Protein AF-A0A1F9I1V0-F1 (afdb_monomer)

Mean predicted aligned error: 2.14 Å

Secondary structure (DSSP, 8-state):
-HHHHHHHHHHHHHHHHHTT--GGGEEEEEEEES-TTHHHHHHHHHHHH-SSSPPEEEEEE-S--SSTT--EEEEEEE--

Foldseek 3Di:
DLVLLVVQQVVVQVVQVVVVHGQVQWQEKEKEFQDPVCPVSNVVNVCVRDPPDHHHYHYDHDNDDPDNPDGMDMDTDGDD

Sequence (80 aa):
MEAQTHQVFKNLSAVLKEAGGSLENLVTTTTYITDREYREGYNRVRMQYYKTNPPTSTLVIVKGLAHPDYLIEINGVAVL

Radius of gyration: 12.28 Å; Cα contacts (8 Å, |Δi|>4): 113; chains: 1; bounding box: 28×24×30 Å

Solvent-accessible surface area (backbone atoms only — not comparable to full-atom values): 4728 Å² total; per-residue (Å²): 95,46,70,60,48,54,49,52,54,51,52,53,36,52,57,30,44,76,75,74,44,44,73,84,30,37,57,36,36,45,36,41,28,47,52,77,83,43,52,61,43,39,50,62,52,51,57,74,76,43,88,73,84,66,46,51,75,49,79,48,76,38,96,65,57,101,44,91,89,49,56,70,50,74,49,75,46,69,64,128

pLDDT: mean 96.78, std 4.07, range [73.94, 98.81]

Structure (mmCIF, N/CA/C/O backbone):
data_AF-A0A1F9I1V0-F1
#
_entry.id   AF-A0A1F9I1V0-F1
#
loop_
_atom_site.group_PDB
_atom_site.id
_atom_site.type_symbol
_atom_site.label_atom_id
_atom_site.label_alt_id
_atom_site.label_comp_id
_atom_site.label_asym_id
_atom_site.label_entity_id
_atom_site.label_seq_id
_atom_site.pdbx_PDB_ins_code
_atom_site.Cartn_x
_atom_site.Cartn_y
_atom_site.Cartn_z
_atom_site.occupancy
_atom_site.B_iso_or_equiv
_atom_site.auth_seq_id
_atom_site.auth_comp_id
_atom_site.auth_asym_id
_atom_site.auth_atom_id
_atom_site.pdbx_PDB_model_num
ATOM 1 N N . MET A 1 1 ? -1.148 3.934 11.217 1.00 96.44 1 MET A N 1
ATOM 2 C CA . MET A 1 1 ? -1.297 3.988 9.744 1.00 96.44 1 MET A CA 1
ATOM 3 C C . MET A 1 1 ? 0.048 3.852 9.020 1.00 96.44 1 MET A C 1
ATOM 5 O O . MET A 1 1 ? 0.207 2.967 8.186 1.00 96.44 1 MET A O 1
ATOM 9 N N . GLU A 1 2 ? 1.043 4.672 9.351 1.00 98.38 2 GLU A N 1
ATOM 10 C CA . GLU A 1 2 ? 2.334 4.778 8.657 1.00 98.38 2 GLU A CA 1
ATOM 11 C C . GLU A 1 2 ? 3.106 3.455 8.630 1.00 98.38 2 GLU A C 1
ATOM 13 O O . GLU A 1 2 ? 3.574 3.035 7.575 1.00 98.38 2 GLU A O 1
ATOM 18 N N . ALA A 1 3 ? 3.178 2.757 9.769 1.00 98.62 3 ALA A N 1
ATOM 19 C CA . ALA A 1 3 ? 3.851 1.463 9.869 1.00 98.62 3 ALA A CA 1
ATOM 20 C C . ALA A 1 3 ? 3.240 0.408 8.928 1.00 98.62 3 ALA A C 1
ATOM 22 O O . ALA A 1 3 ? 3.971 -0.267 8.205 1.00 98.62 3 ALA A O 1
ATOM 23 N N . GLN A 1 4 ? 1.905 0.312 8.876 1.00 98.75 4 GLN A N 1
ATOM 24 C CA . GLN A 1 4 ? 1.221 -0.597 7.951 1.00 98.75 4 GLN A CA 1
ATOM 25 C C . GLN A 1 4 ? 1.402 -0.154 6.493 1.00 98.75 4 GLN A C 1
ATOM 27 O O . GLN A 1 4 ? 1.656 -0.995 5.639 1.00 98.75 4 GLN A O 1
ATOM 32 N N . THR A 1 5 ? 1.381 1.153 6.202 1.00 98.69 5 THR A N 1
ATOM 33 C CA . THR A 1 5 ? 1.641 1.658 4.840 1.00 98.69 5 THR A CA 1
ATOM 34 C C . THR A 1 5 ? 3.043 1.273 4.364 1.00 98.69 5 THR A C 1
ATOM 36 O O .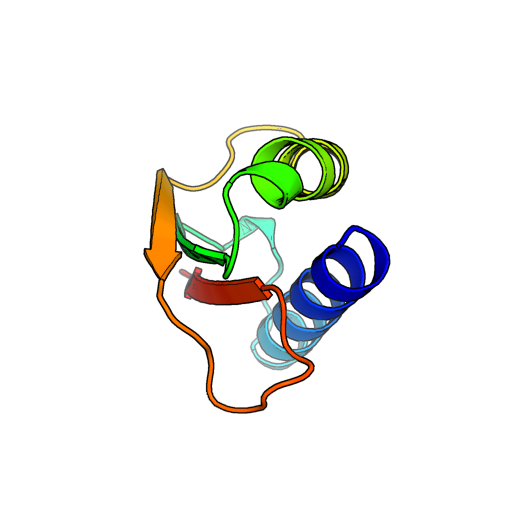 THR A 1 5 ? 3.201 0.751 3.262 1.00 98.69 5 THR A O 1
ATOM 39 N N . HIS A 1 6 ? 4.066 1.455 5.206 1.00 98.62 6 HIS A N 1
ATOM 40 C CA . HIS A 1 6 ? 5.425 0.997 4.907 1.00 98.62 6 HIS A CA 1
ATOM 41 C C . HIS A 1 6 ? 5.480 -0.512 4.674 1.00 98.62 6 HIS A C 1
ATOM 43 O O . HIS A 1 6 ? 6.182 -0.967 3.771 1.00 98.62 6 HIS A O 1
ATOM 49 N N . GLN A 1 7 ? 4.751 -1.292 5.475 1.00 98.81 7 GLN A N 1
ATOM 50 C CA . GLN A 1 7 ? 4.710 -2.740 5.317 1.00 98.81 7 GLN A CA 1
ATOM 51 C C . GLN A 1 7 ? 4.080 -3.151 3.980 1.00 98.81 7 GLN A C 1
ATOM 53 O O . GLN A 1 7 ? 4.638 -4.004 3.294 1.00 98.81 7 GLN A O 1
ATOM 58 N N . VAL A 1 8 ? 2.988 -2.505 3.560 1.00 98.56 8 VAL A N 1
ATOM 59 C CA . VAL A 1 8 ? 2.360 -2.762 2.256 1.00 98.56 8 VAL A CA 1
ATOM 60 C C . VAL A 1 8 ? 3.338 -2.489 1.108 1.00 98.56 8 VAL A C 1
ATOM 62 O O . VAL A 1 8 ? 3.511 -3.341 0.240 1.00 98.56 8 VAL A O 1
ATOM 65 N N . PHE A 1 9 ? 4.055 -1.359 1.121 1.00 98.31 9 PHE A N 1
ATOM 66 C CA . PHE A 1 9 ? 5.053 -1.063 0.083 1.00 98.31 9 PHE A CA 1
ATOM 67 C C . PHE A 1 9 ? 6.252 -2.021 0.092 1.00 98.31 9 PHE A C 1
ATOM 69 O O . PHE A 1 9 ? 6.768 -2.358 -0.974 1.00 98.31 9 PHE A O 1
ATOM 76 N N . LYS A 1 10 ? 6.693 -2.492 1.268 1.00 98.62 10 LYS A N 1
ATOM 77 C CA . LYS A 1 10 ? 7.722 -3.542 1.365 1.00 98.62 10 LYS A CA 1
ATOM 78 C C . LYS A 1 10 ? 7.245 -4.845 0.721 1.00 98.62 10 LYS A C 1
ATOM 80 O O . LYS A 1 10 ? 8.009 -5.448 -0.025 1.00 98.62 10 LYS A O 1
ATOM 85 N N . ASN A 1 11 ? 5.993 -5.235 0.962 1.00 98.69 11 ASN A N 1
ATOM 86 C CA . ASN A 1 11 ? 5.405 -6.440 0.377 1.00 98.69 11 ASN A CA 1
ATOM 87 C C . ASN A 1 11 ? 5.291 -6.323 -1.151 1.00 98.69 11 ASN A C 1
ATOM 89 O O . ASN A 1 11 ? 5.745 -7.217 -1.860 1.00 98.69 11 ASN A O 1
ATOM 93 N N . LEU A 1 12 ? 4.768 -5.199 -1.662 1.00 98.12 12 LEU A N 1
ATOM 94 C CA . LEU A 1 12 ? 4.700 -4.933 -3.106 1.00 98.12 12 LEU A CA 1
ATOM 95 C C . LEU A 1 12 ? 6.090 -4.997 -3.753 1.00 98.12 12 LEU A C 1
ATOM 97 O O . LEU A 1 12 ? 6.270 -5.658 -4.769 1.00 98.12 12 LEU A O 1
ATOM 101 N N . SER A 1 13 ? 7.083 -4.351 -3.136 1.00 97.88 13 SER A N 1
ATOM 102 C CA . SER A 1 13 ? 8.467 -4.362 -3.617 1.00 97.88 13 SER A CA 1
ATOM 103 C C . SER A 1 13 ? 9.060 -5.775 -3.650 1.00 97.88 13 SER A C 1
ATOM 105 O O . SER A 1 13 ? 9.705 -6.139 -4.629 1.00 97.88 13 SER A O 1
ATOM 107 N N . ALA A 1 14 ? 8.811 -6.592 -2.621 1.00 98.56 14 ALA A N 1
ATOM 108 C CA . ALA A 1 14 ? 9.297 -7.968 -2.560 1.00 98.56 14 ALA A CA 1
ATOM 109 C C . ALA A 1 14 ? 8.727 -8.836 -3.695 1.00 98.56 14 ALA A C 1
ATOM 111 O O . ALA A 1 14 ? 9.498 -9.488 -4.396 1.00 98.56 14 ALA A O 1
ATOM 112 N N . VAL A 1 15 ? 7.409 -8.784 -3.918 1.00 98.06 15 VAL A N 1
ATOM 113 C CA . VAL A 1 15 ? 6.736 -9.564 -4.972 1.00 98.06 15 VAL A CA 1
ATOM 114 C C . VAL A 1 15 ? 7.167 -9.107 -6.366 1.00 98.06 15 VAL A C 1
ATOM 116 O O . VAL A 1 15 ? 7.471 -9.930 -7.225 1.00 98.06 15 VAL A O 1
ATOM 119 N N . LEU A 1 16 ? 7.253 -7.794 -6.597 1.00 97.88 16 LEU A N 1
ATOM 120 C CA . LEU A 1 16 ? 7.723 -7.265 -7.880 1.00 97.88 16 LEU A CA 1
ATOM 121 C C . LEU A 1 16 ? 9.172 -7.669 -8.148 1.00 97.88 16 LEU A C 1
ATOM 123 O O . LEU A 1 16 ? 9.488 -8.071 -9.263 1.00 97.88 16 LEU A O 1
ATOM 127 N N . LYS A 1 17 ? 10.035 -7.622 -7.128 1.00 98.25 17 LYS A N 1
ATOM 128 C CA . LYS A 1 17 ? 11.433 -8.041 -7.249 1.00 98.25 17 LYS A CA 1
ATOM 129 C C . LYS A 1 17 ? 11.559 -9.519 -7.614 1.00 98.25 17 LYS A C 1
ATOM 131 O O . LYS A 1 17 ? 12.406 -9.857 -8.435 1.00 98.25 17 LYS A O 1
ATOM 136 N N . GLU A 1 18 ? 10.733 -10.386 -7.034 1.00 98.31 18 GLU A N 1
ATOM 137 C CA . GLU A 1 18 ? 10.688 -11.812 -7.387 1.00 98.31 18 GLU A CA 1
ATOM 138 C C . GLU A 1 18 ? 10.305 -12.027 -8.861 1.00 98.31 18 GLU A C 1
ATOM 140 O O . GLU A 1 18 ? 10.865 -12.897 -9.521 1.00 98.31 18 GLU A O 1
ATOM 145 N N . ALA A 1 19 ? 9.437 -11.171 -9.406 1.00 97.69 19 ALA A N 1
ATOM 146 C CA 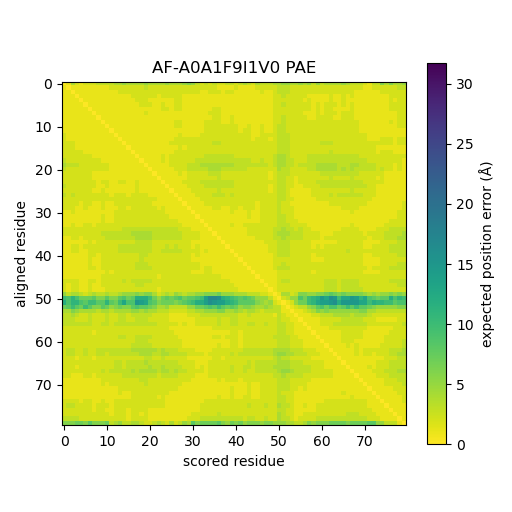. ALA A 1 19 ? 9.058 -11.173 -10.818 1.00 97.69 19 ALA A CA 1
ATOM 147 C C . ALA A 1 19 ? 10.060 -10.454 -11.754 1.00 97.69 19 ALA A C 1
ATOM 149 O O . ALA A 1 19 ? 9.817 -10.382 -12.955 1.00 97.69 19 ALA A O 1
ATOM 150 N N . GLY A 1 20 ? 11.177 -9.920 -11.242 1.00 97.94 20 GLY A N 1
ATOM 151 C CA . GLY A 1 20 ? 12.175 -9.179 -12.031 1.00 97.94 20 GLY A CA 1
ATOM 152 C C . GLY A 1 20 ? 11.887 -7.681 -12.210 1.00 97.94 20 GLY A C 1
ATOM 153 O O . GLY A 1 20 ? 12.552 -7.022 -13.005 1.00 97.94 20 GLY A O 1
ATOM 154 N N . GLY A 1 21 ? 10.921 -7.135 -11.471 1.00 96.94 21 GLY A N 1
ATOM 155 C CA . GLY A 1 21 ? 10.517 -5.730 -11.503 1.00 96.94 21 GLY A CA 1
ATOM 156 C C . GLY A 1 21 ? 10.840 -4.932 -10.241 1.00 96.94 21 GLY A C 1
ATOM 157 O O . GLY A 1 21 ? 11.558 -5.358 -9.336 1.00 96.94 21 GLY A O 1
ATOM 158 N N . SER A 1 22 ? 10.263 -3.736 -10.174 1.00 96.56 22 SER A N 1
ATOM 159 C CA . SER A 1 22 ? 10.376 -2.790 -9.065 1.00 96.56 22 SER A CA 1
ATOM 160 C C . SER A 1 22 ? 9.086 -1.980 -8.897 1.00 96.56 22 SER A C 1
ATOM 162 O O . SER A 1 22 ? 8.176 -2.058 -9.719 1.00 96.56 22 SER A O 1
ATOM 164 N N . LEU A 1 23 ? 9.006 -1.146 -7.855 1.00 95.94 23 LEU A N 1
ATOM 165 C CA . LEU A 1 23 ? 7.870 -0.232 -7.665 1.00 95.94 23 LEU A CA 1
ATOM 166 C C . LEU A 1 23 ? 7.695 0.773 -8.821 1.00 95.94 23 LEU A C 1
ATOM 168 O O . LEU A 1 23 ? 6.598 1.301 -8.980 1.00 95.94 23 LEU A O 1
ATOM 172 N N . GLU A 1 24 ? 8.731 1.021 -9.630 1.00 95.38 24 GLU A N 1
ATOM 173 C CA . GLU A 1 24 ? 8.647 1.882 -10.822 1.00 95.38 24 GLU A CA 1
ATOM 174 C C . GLU A 1 24 ? 7.819 1.246 -11.947 1.00 95.38 24 GLU A C 1
ATOM 176 O O . GLU A 1 24 ? 7.305 1.947 -12.812 1.00 95.38 24 GLU A O 1
ATOM 181 N N . ASN A 1 25 ? 7.639 -0.077 -11.910 1.00 96.12 25 ASN A N 1
ATOM 182 C CA . ASN A 1 25 ? 6.819 -0.809 -12.868 1.00 96.12 25 ASN A CA 1
ATOM 183 C C . ASN A 1 25 ? 5.318 -0.732 -12.560 1.00 96.12 25 ASN A C 1
ATOM 185 O O . ASN A 1 25 ? 4.513 -1.170 -13.380 1.00 96.12 25 ASN A O 1
ATOM 189 N N . LEU A 1 26 ? 4.918 -0.214 -11.390 1.00 96.75 26 LEU A N 1
ATOM 190 C CA . LEU A 1 26 ? 3.506 -0.024 -11.060 1.00 96.75 26 LEU A CA 1
ATOM 191 C C . LEU A 1 26 ? 2.896 1.041 -11.976 1.00 96.75 26 LEU A C 1
ATOM 193 O O . LEU A 1 26 ? 3.368 2.173 -12.027 1.00 96.75 26 LEU A O 1
ATOM 197 N N . VAL A 1 27 ? 1.798 0.693 -12.647 1.00 96.94 2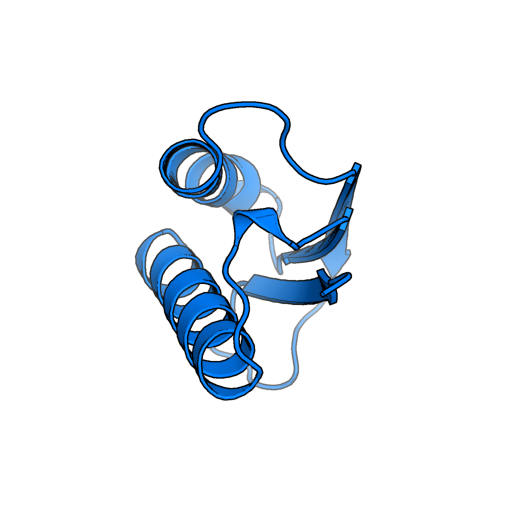7 VAL A N 1
ATOM 198 C CA . VAL A 1 27 ? 1.068 1.598 -13.554 1.00 96.94 27 VAL A CA 1
ATOM 199 C C . VAL A 1 27 ? -0.255 2.084 -12.958 1.00 96.94 27 VAL A C 1
ATOM 201 O O . VAL A 1 27 ? -0.719 3.193 -13.249 1.00 96.94 27 VAL A O 1
ATOM 204 N N . THR A 1 28 ? -0.855 1.295 -12.062 1.00 97.88 28 THR A N 1
ATOM 205 C CA . THR A 1 28 ? -2.030 1.710 -11.294 1.00 97.88 28 THR A CA 1
ATOM 206 C C . THR A 1 28 ? -2.045 1.103 -9.898 1.00 97.88 28 THR A C 1
ATOM 208 O O . THR A 1 28 ? -1.596 -0.026 -9.690 1.00 97.88 28 THR A O 1
ATOM 211 N N . THR A 1 29 ? -2.573 1.863 -8.940 1.00 98.12 29 THR A N 1
ATOM 212 C CA . THR A 1 29 ? -2.823 1.412 -7.570 1.00 98.12 29 THR A CA 1
ATOM 213 C C . THR A 1 29 ? -4.234 1.767 -7.122 1.00 98.12 29 THR A C 1
ATOM 215 O O . THR A 1 29 ? -4.681 2.902 -7.307 1.00 98.12 29 THR A O 1
ATOM 218 N N . THR A 1 30 ? -4.904 0.827 -6.460 1.00 98.75 30 THR A N 1
ATOM 219 C CA . THR A 1 30 ? -6.138 1.081 -5.708 1.00 98.75 30 THR A CA 1
ATOM 220 C C . THR A 1 30 ? -5.862 0.884 -4.227 1.00 98.75 30 THR A C 1
ATOM 222 O O . THR A 1 30 ? -5.482 -0.205 -3.802 1.00 98.75 30 THR A O 1
ATOM 225 N N . THR A 1 31 ? -6.040 1.949 -3.456 1.00 98.62 31 THR A N 1
ATOM 226 C CA . THR A 1 31 ? -5.802 1.985 -2.015 1.00 98.62 31 THR A CA 1
ATOM 227 C C . THR A 1 31 ? -7.129 1.981 -1.270 1.00 98.62 31 THR A C 1
ATOM 229 O O . THR A 1 31 ? -7.999 2.818 -1.526 1.00 98.62 31 THR A O 1
ATOM 232 N N . TYR A 1 32 ? -7.246 1.089 -0.296 1.00 98.81 32 TYR A N 1
ATOM 233 C CA . TYR A 1 32 ? -8.376 0.989 0.617 1.00 98.81 32 TYR A CA 1
ATOM 234 C C . TYR A 1 32 ? -7.900 1.369 2.018 1.00 98.81 32 TYR A C 1
ATOM 236 O O . TYR A 1 32 ? -6.924 0.799 2.505 1.00 98.81 32 TYR A O 1
ATOM 244 N N . ILE A 1 33 ? -8.567 2.325 2.665 1.00 98.81 33 ILE A N 1
ATOM 245 C CA . IL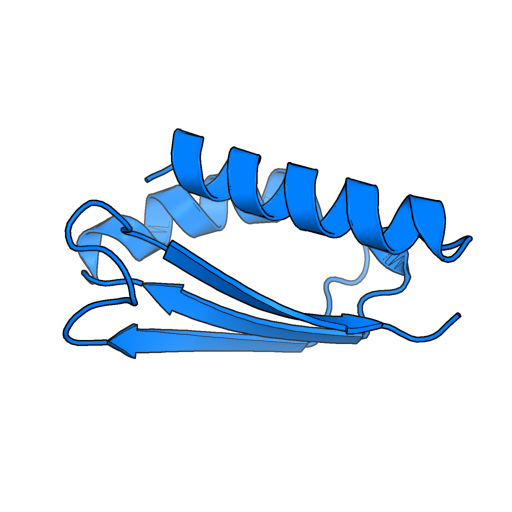E A 1 33 ? -8.333 2.671 4.077 1.00 98.81 33 ILE A CA 1
ATOM 246 C C . ILE A 1 33 ? -9.636 2.564 4.864 1.00 98.81 33 ILE A C 1
ATOM 248 O O . ILE A 1 33 ? -10.714 2.758 4.303 1.00 98.81 33 ILE A O 1
ATOM 252 N N . THR A 1 34 ? -9.549 2.256 6.154 1.00 98.69 34 THR A N 1
ATOM 253 C CA . THR A 1 34 ? -10.741 2.034 6.990 1.00 98.69 34 THR A CA 1
ATOM 254 C C . THR A 1 34 ? -11.323 3.309 7.601 1.00 98.69 34 THR A C 1
ATOM 256 O O . THR A 1 34 ? -12.505 3.342 7.926 1.00 98.69 34 THR A O 1
ATOM 259 N N . ASP A 1 35 ? -10.531 4.382 7.694 1.00 98.38 35 ASP A N 1
ATOM 260 C CA . ASP A 1 35 ? -10.971 5.681 8.209 1.00 98.38 35 ASP A CA 1
ATOM 261 C C . ASP A 1 35 ? -10.342 6.845 7.420 1.00 98.38 35 ASP A C 1
ATOM 263 O O . ASP A 1 35 ? -9.236 6.746 6.878 1.00 98.38 35 ASP A O 1
ATOM 267 N N . ARG A 1 36 ? -11.054 7.975 7.350 1.00 98.12 36 ARG A N 1
ATOM 268 C CA . ARG A 1 36 ? -10.599 9.212 6.706 1.00 98.12 36 ARG A CA 1
ATOM 269 C C . ARG A 1 36 ? -9.375 9.818 7.393 1.00 98.12 36 ARG A C 1
ATOM 271 O O . ARG A 1 36 ? -8.556 10.424 6.697 1.00 98.12 36 ARG A O 1
ATOM 278 N N . GLU A 1 37 ? -9.237 9.655 8.708 1.00 98.19 37 GLU A N 1
ATOM 279 C CA . GLU A 1 37 ? -8.106 10.173 9.491 1.00 98.19 37 GLU A CA 1
ATOM 280 C C . GLU A 1 37 ? -6.756 9.628 8.988 1.00 98.19 37 GLU A C 1
ATOM 282 O O . GLU A 1 37 ? -5.727 10.302 9.037 1.00 98.19 37 GLU A O 1
ATOM 287 N N . TYR A 1 38 ? -6.760 8.432 8.395 1.00 98.44 38 TYR A N 1
ATOM 288 C CA . TYR A 1 38 ? -5.553 7.774 7.910 1.00 98.44 38 TYR A CA 1
ATOM 289 C C . TYR A 1 38 ? -5.015 8.318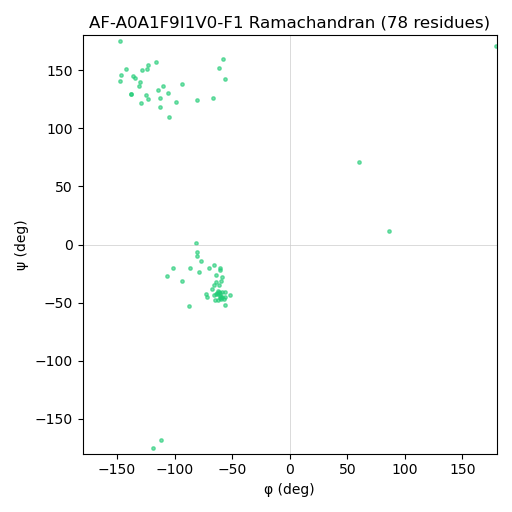 6.588 1.00 98.44 38 TYR A C 1
ATOM 291 O O . TYR A 1 38 ? -3.860 8.053 6.239 1.00 98.44 38 TYR A O 1
ATOM 299 N N . ARG A 1 39 ? -5.810 9.103 5.853 1.00 97.62 39 ARG A N 1
ATOM 300 C CA . ARG A 1 39 ? -5.449 9.602 4.518 1.00 97.62 39 ARG A CA 1
ATOM 301 C C . ARG A 1 39 ? -4.124 10.368 4.519 1.00 97.62 39 ARG A C 1
ATOM 303 O O . ARG A 1 39 ? -3.320 10.212 3.601 1.00 97.62 39 ARG A O 1
ATOM 310 N N . GLU A 1 40 ? -3.883 11.198 5.533 1.00 97.56 40 GLU A N 1
ATOM 311 C CA . GLU A 1 40 ? -2.656 11.999 5.606 1.00 97.56 40 GLU A CA 1
ATOM 312 C C . GLU A 1 40 ? -1.424 11.159 5.939 1.00 97.56 40 GLU A C 1
ATOM 314 O O . GLU A 1 40 ? -0.386 11.323 5.296 1.00 97.56 40 GLU A O 1
ATOM 319 N N . GLY A 1 41 ? -1.545 10.228 6.891 1.00 98.06 41 GLY A N 1
ATOM 320 C CA . GLY A 1 41 ? -0.467 9.301 7.243 1.00 98.06 41 GLY A CA 1
ATOM 321 C C . GLY A 1 41 ? -0.062 8.420 6.063 1.00 98.06 41 GLY A C 1
ATOM 322 O O . GLY A 1 41 ? 1.125 8.307 5.753 1.00 98.06 41 GLY A O 1
ATOM 323 N N . TYR A 1 42 ? -1.048 7.886 5.337 1.00 97.81 42 TYR A N 1
ATOM 324 C CA . TYR A 1 42 ? -0.823 7.168 4.083 1.00 97.81 42 TYR A CA 1
ATOM 325 C C . TYR A 1 42 ? -0.072 8.030 3.057 1.00 97.81 42 TYR A C 1
ATOM 327 O O . TYR A 1 42 ? 0.959 7.606 2.533 1.00 97.81 42 TYR A O 1
ATOM 335 N N . ASN A 1 43 ? -0.549 9.252 2.788 1.00 95.88 43 ASN A N 1
ATOM 336 C CA . ASN A 1 43 ? 0.046 10.125 1.773 1.00 95.88 43 ASN A CA 1
ATOM 337 C C . ASN A 1 43 ? 1.497 10.500 2.097 1.00 95.88 43 ASN A C 1
ATOM 339 O O . ASN A 1 43 ? 2.336 10.493 1.194 1.00 95.88 43 ASN A O 1
ATOM 343 N N . ARG A 1 44 ? 1.816 10.780 3.370 1.00 96.50 44 ARG A N 1
ATOM 344 C CA . ARG A 1 44 ? 3.196 11.052 3.807 1.00 96.50 44 ARG A CA 1
ATOM 345 C C . ARG A 1 44 ? 4.137 9.906 3.459 1.00 96.50 44 ARG A C 1
ATOM 347 O O . ARG A 1 44 ? 5.220 10.156 2.942 1.00 96.50 44 ARG A O 1
ATOM 354 N N . VAL A 1 45 ? 3.720 8.669 3.719 1.00 97.56 45 VAL A N 1
ATOM 355 C CA . VAL A 1 45 ? 4.528 7.483 3.418 1.00 97.56 45 VAL A CA 1
ATOM 356 C C . VAL A 1 45 ? 4.586 7.228 1.913 1.00 97.56 45 VAL A C 1
ATOM 358 O O . VAL A 1 45 ? 5.669 7.022 1.377 1.00 97.56 45 VAL A O 1
ATOM 361 N N . ARG A 1 46 ? 3.456 7.315 1.199 1.00 95.56 46 ARG A N 1
ATOM 362 C CA . ARG A 1 46 ? 3.375 7.125 -0.261 1.00 95.56 46 ARG A CA 1
ATOM 363 C C . ARG A 1 46 ? 4.387 7.988 -1.021 1.00 95.56 46 ARG A C 1
ATOM 365 O O . ARG A 1 46 ? 5.038 7.497 -1.940 1.00 95.56 46 ARG A O 1
ATOM 372 N N . MET A 1 47 ? 4.535 9.258 -0.639 1.00 93.56 47 MET A N 1
ATOM 373 C CA . MET A 1 47 ? 5.476 10.186 -1.286 1.00 93.56 47 MET A CA 1
ATOM 374 C C . MET A 1 47 ? 6.950 9.801 -1.103 1.00 93.56 47 MET A C 1
ATOM 376 O O . MET A 1 47 ? 7.796 10.270 -1.853 1.00 93.56 47 MET A O 1
ATOM 380 N N . GLN A 1 48 ? 7.275 8.937 -0.141 1.00 95.38 48 GLN A N 1
ATOM 381 C CA . GLN A 1 48 ? 8.641 8.440 0.046 1.00 95.38 48 GLN A CA 1
ATOM 382 C C . GLN A 1 48 ? 8.992 7.328 -0.953 1.00 95.38 48 GLN A C 1
ATOM 384 O O . GLN A 1 48 ? 10.169 7.114 -1.237 1.00 95.38 48 GLN A O 1
ATOM 389 N N . TYR A 1 49 ? 7.985 6.626 -1.487 1.00 94.94 49 TYR A N 1
ATOM 390 C CA . TYR A 1 49 ? 8.170 5.507 -2.417 1.00 94.94 49 TYR A CA 1
ATOM 391 C C . TYR A 1 49 ? 8.111 5.927 -3.887 1.00 94.94 49 TYR A C 1
ATOM 393 O O . TYR A 1 49 ? 8.801 5.333 -4.711 1.00 94.94 49 TYR A O 1
ATOM 401 N N . TYR A 1 50 ? 7.336 6.960 -4.223 1.00 88.62 50 TYR A N 1
ATOM 402 C CA . TYR A 1 50 ? 7.246 7.475 -5.590 1.00 88.62 50 TYR A CA 1
ATOM 403 C C . TYR A 1 50 ? 8.018 8.790 -5.719 1.00 88.62 50 TYR A C 1
ATOM 405 O O . TYR A 1 50 ? 7.590 9.809 -5.183 1.00 88.62 50 TYR A O 1
ATOM 413 N N . LYS A 1 51 ? 9.148 8.770 -6.438 1.00 73.94 51 LYS A N 1
ATOM 414 C CA . LYS A 1 51 ? 10.012 9.950 -6.631 1.00 73.94 51 LYS A CA 1
ATOM 415 C C . LYS A 1 51 ? 9.593 10.792 -7.837 1.00 73.94 51 LYS A C 1
ATOM 417 O O . LYS A 1 51 ? 9.363 11.989 -7.711 1.00 73.94 51 LYS A O 1
ATOM 422 N N . THR A 1 52 ? 9.464 10.157 -8.996 1.00 77.94 52 THR A N 1
ATOM 423 C CA . THR A 1 52 ? 9.109 10.787 -10.274 1.00 77.94 52 THR A CA 1
ATOM 424 C C . THR A 1 52 ? 8.105 9.894 -10.985 1.00 77.94 52 THR A C 1
ATOM 426 O O . THR A 1 52 ? 8.348 8.700 -11.102 1.00 77.94 52 THR A O 1
ATOM 429 N N . ASN A 1 53 ? 6.987 10.470 -11.437 1.00 83.31 53 ASN A N 1
ATOM 430 C CA . ASN A 1 53 ? 5.889 9.778 -12.128 1.00 83.31 53 ASN A CA 1
ATOM 431 C C . ASN A 1 53 ? 5.220 8.664 -11.297 1.00 83.31 53 ASN A C 1
ATOM 433 O O . ASN A 1 53 ? 5.383 7.484 -11.599 1.00 83.31 53 ASN A O 1
ATOM 437 N N . PRO A 1 54 ? 4.453 9.006 -10.244 1.00 90.88 54 PRO A N 1
ATOM 438 C CA . PRO A 1 54 ? 3.677 8.002 -9.523 1.00 90.88 54 PRO A CA 1
ATOM 439 C C . PRO A 1 54 ? 2.648 7.322 -10.447 1.00 90.88 54 PRO A C 1
ATOM 441 O O . PRO A 1 54 ? 2.129 7.980 -11.355 1.00 90.88 54 PRO A O 1
ATOM 444 N N . PRO A 1 55 ? 2.267 6.060 -10.173 1.00 94.94 55 PRO A N 1
ATOM 445 C CA . PRO A 1 55 ? 1.167 5.413 -10.875 1.00 94.94 55 PRO A CA 1
ATOM 446 C C . PRO A 1 55 ? -0.130 6.202 -10.711 1.00 94.94 55 PRO A C 1
ATOM 448 O O . PRO A 1 55 ? -0.322 6.948 -9.736 1.00 94.94 55 PRO A O 1
ATOM 451 N N . THR A 1 56 ? -1.066 5.958 -11.627 1.00 97.19 56 THR A N 1
ATOM 452 C CA . THR A 1 56 ? -2.456 6.373 -11.417 1.00 97.19 56 THR A CA 1
ATOM 453 C C . THR A 1 56 ? -2.972 5.772 -10.108 1.00 97.19 56 THR A C 1
ATOM 455 O O . THR A 1 56 ? -2.605 4.659 -9.728 1.00 97.19 56 THR A O 1
ATOM 458 N N . SER A 1 57 ? -3.779 6.529 -9.366 1.00 96.75 57 SER A N 1
ATOM 459 C CA . SER A 1 57 ? -4.142 6.156 -8.001 1.00 96.75 57 SER A CA 1
ATOM 460 C C . SER A 1 57 ? -5.612 6.414 -7.731 1.00 96.75 57 SER A C 1
ATOM 462 O O . SER A 1 57 ? -6.085 7.534 -7.903 1.00 96.75 57 SER A O 1
ATOM 464 N N . THR A 1 58 ? -6.291 5.398 -7.209 1.00 98.25 58 THR A N 1
ATOM 465 C CA . THR A 1 58 ? -7.612 5.526 -6.587 1.00 98.25 58 THR A CA 1
ATOM 466 C C . THR A 1 58 ? -7.469 5.303 -5.088 1.00 98.25 58 THR A C 1
ATOM 468 O O . THR A 1 58 ? -6.759 4.393 -4.669 1.00 98.25 58 THR A O 1
ATOM 471 N N . LEU A 1 59 ? -8.129 6.127 -4.275 1.00 98.38 59 LEU A N 1
ATOM 472 C CA . LEU A 1 59 ? -8.252 5.911 -2.835 1.00 98.38 59 LEU A CA 1
ATOM 473 C C . LEU A 1 59 ? -9.729 5.9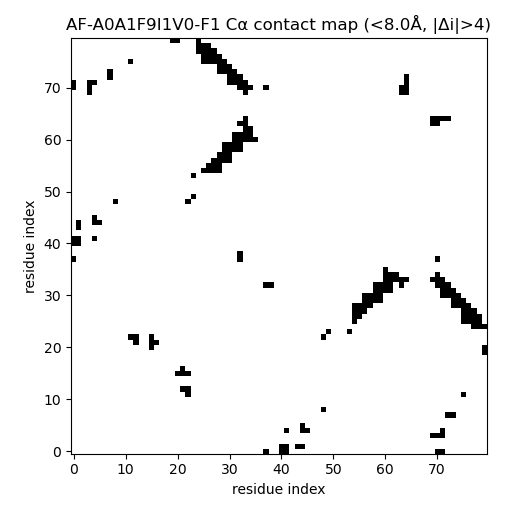02 -2.466 1.00 98.38 59 LEU A C 1
ATOM 475 O O . LEU A 1 59 ? -10.452 6.843 -2.793 1.00 98.38 59 LEU A O 1
ATOM 479 N N . VAL A 1 60 ? -10.156 4.866 -1.753 1.00 98.44 60 VAL A N 1
ATOM 480 C CA . VAL A 1 60 ? -11.512 4.754 -1.210 1.00 98.44 60 VAL A CA 1
ATOM 481 C C . VAL A 1 60 ? -11.466 4.441 0.280 1.00 98.44 60 VAL A C 1
ATOM 483 O O . VAL A 1 60 ? -10.531 3.808 0.774 1.00 98.44 60 VAL A O 1
ATOM 486 N N . ILE A 1 61 ? -12.487 4.904 0.997 1.00 98.69 61 ILE A N 1
ATOM 487 C CA . ILE A 1 61 ? -12.680 4.582 2.411 1.00 98.69 61 ILE A CA 1
ATOM 488 C C . ILE A 1 61 ? -13.702 3.448 2.478 1.00 98.69 61 ILE A C 1
ATOM 490 O O . ILE A 1 61 ? -14.805 3.588 1.946 1.00 98.69 61 ILE A O 1
ATOM 494 N N . VAL A 1 62 ? -13.329 2.331 3.097 1.00 98.62 62 VAL A N 1
ATOM 495 C CA . VAL A 1 62 ? -14.157 1.122 3.219 1.00 98.62 62 VAL A CA 1
ATOM 496 C C . VAL A 1 62 ? -14.495 0.844 4.679 1.00 98.62 62 VAL A C 1
ATOM 498 O O . VAL A 1 62 ? -13.775 1.262 5.576 1.00 98.62 62 VAL A O 1
ATOM 501 N N . LYS A 1 63 ? -15.582 0.106 4.935 1.00 98.25 63 LYS A N 1
ATOM 502 C CA . LYS A 1 63 ? -16.017 -0.218 6.307 1.00 98.25 63 LYS A CA 1
ATOM 503 C C . LYS A 1 63 ? -15.010 -1.095 7.075 1.00 98.25 63 LYS A C 1
ATOM 505 O O . LYS A 1 63 ? -15.001 -1.074 8.299 1.00 98.25 63 LYS A O 1
ATOM 510 N N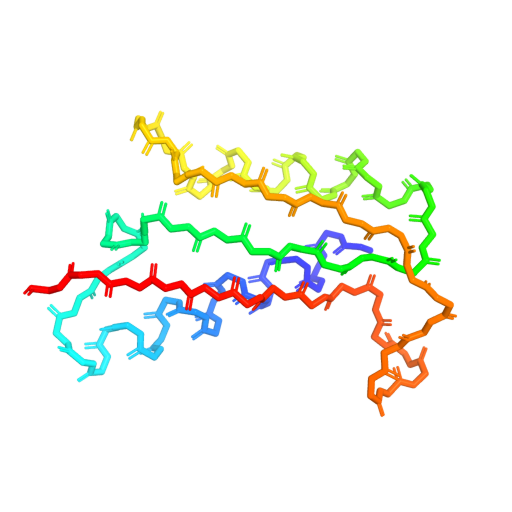 . GLY A 1 64 ? -14.207 -1.889 6.371 1.00 98.12 64 GLY A N 1
ATOM 511 C CA . GLY A 1 64 ? -13.239 -2.815 6.954 1.00 98.12 64 GLY A CA 1
ATOM 512 C C . GLY A 1 64 ? -12.496 -3.602 5.876 1.00 98.12 64 GLY A C 1
ATOM 513 O O . GLY A 1 64 ? -12.865 -3.542 4.702 1.00 98.12 64 GLY A O 1
ATOM 514 N N . LEU A 1 65 ? -11.458 -4.326 6.290 1.00 98.62 65 LEU A N 1
ATOM 515 C CA . LEU A 1 65 ? -10.615 -5.178 5.445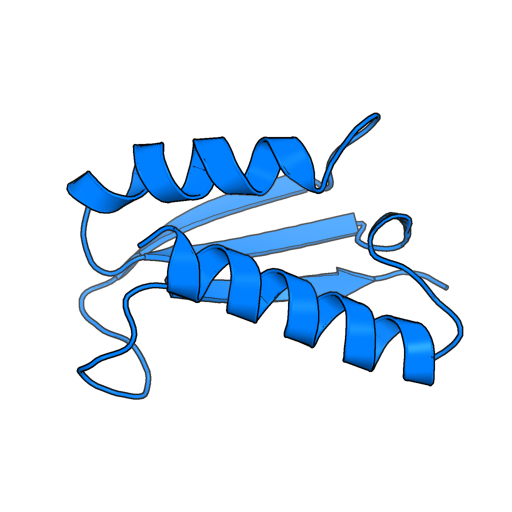 1.00 98.62 65 LEU A CA 1
ATOM 516 C C . LEU A 1 65 ? -10.697 -6.643 5.910 1.00 98.62 65 LEU A C 1
ATOM 518 O O . LEU A 1 65 ? -11.466 -6.971 6.814 1.00 98.62 65 LEU A O 1
ATOM 522 N N . ALA A 1 66 ? -9.907 -7.532 5.301 1.00 98.06 66 ALA A N 1
ATOM 523 C CA . ALA A 1 66 ? -9.923 -8.970 5.591 1.00 98.06 66 ALA A CA 1
ATOM 524 C C . ALA A 1 66 ? -9.576 -9.336 7.051 1.00 98.06 66 ALA A C 1
ATOM 526 O O . ALA A 1 66 ? -9.949 -10.411 7.517 1.00 98.06 66 ALA A O 1
ATOM 527 N N . HIS A 1 67 ? -8.884 -8.453 7.776 1.00 98.31 67 HIS A N 1
ATOM 528 C CA . HIS A 1 67 ? -8.574 -8.603 9.197 1.00 98.31 67 HIS A CA 1
ATOM 529 C C . HIS A 1 67 ? -8.953 -7.316 9.950 1.00 98.31 67 HIS A C 1
ATOM 531 O O . HIS A 1 67 ? -8.685 -6.230 9.429 1.00 98.31 67 HIS A O 1
ATOM 537 N N . PRO A 1 68 ? -9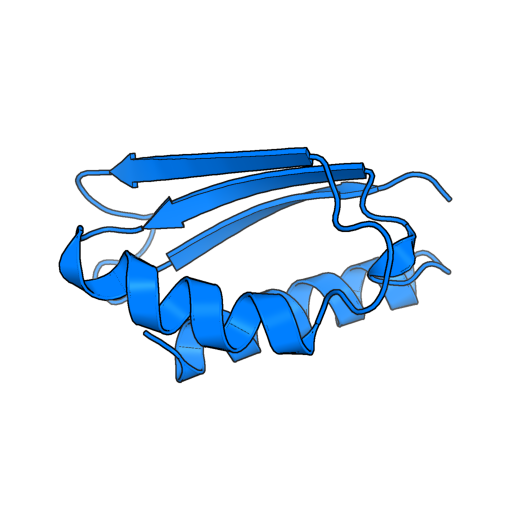.532 -7.395 11.166 1.00 97.50 68 PRO A N 1
ATOM 538 C CA . PRO A 1 68 ? -9.985 -6.213 11.910 1.00 97.50 68 PRO A CA 1
ATOM 539 C C . PRO A 1 68 ? -8.863 -5.213 12.227 1.00 97.50 68 PRO A C 1
ATOM 541 O O . PRO A 1 68 ? -9.108 -4.012 12.247 1.00 97.50 68 PRO A O 1
ATOM 544 N N . ASP A 1 69 ? -7.632 -5.692 12.415 1.00 98.06 69 ASP A N 1
ATOM 545 C CA . ASP A 1 69 ? -6.476 -4.828 12.704 1.00 98.06 69 ASP A CA 1
ATOM 546 C C . ASP A 1 69 ? -5.862 -4.164 11.457 1.00 98.06 69 ASP A C 1
ATOM 548 O O . ASP A 1 69 ? -4.927 -3.364 11.569 1.00 98.06 69 ASP A O 1
ATOM 552 N N . TYR A 1 70 ? -6.326 -4.509 10.251 1.00 98.62 70 TYR A N 1
ATOM 553 C CA . TYR A 1 70 ? -5.814 -3.904 9.024 1.00 98.62 70 TYR A CA 1
ATOM 554 C C . TYR A 1 70 ? -6.475 -2.549 8.798 1.00 98.62 70 TYR A C 1
ATOM 556 O O . TYR A 1 70 ? -7.695 -2.425 8.713 1.00 98.62 70 TYR A O 1
ATOM 564 N N . LEU A 1 71 ? -5.637 -1.526 8.667 1.00 98.75 71 LEU A N 1
ATOM 565 C CA . LEU A 1 71 ? -6.049 -0.142 8.450 1.00 98.75 71 LEU A CA 1
ATOM 566 C C . LEU A 1 71 ? -5.898 0.280 6.984 1.00 98.75 71 LEU A C 1
ATOM 568 O O . LEU A 1 71 ? -6.479 1.284 6.568 1.00 98.75 71 LEU A O 1
ATOM 572 N N . ILE A 1 72 ? -5.077 -0.447 6.218 1.00 98.81 72 ILE A N 1
ATOM 573 C CA . ILE A 1 72 ? -4.758 -0.158 4.821 1.00 98.81 72 ILE A CA 1
ATOM 574 C C . ILE A 1 72 ? -4.501 -1.435 4.020 1.00 98.81 72 ILE A C 1
ATOM 576 O O . ILE A 1 72 ? -3.809 -2.341 4.479 1.00 98.81 72 ILE A O 1
ATOM 580 N N . GLU A 1 73 ? -4.991 -1.446 2.785 1.00 98.81 73 GLU A N 1
ATOM 581 C CA . GLU A 1 73 ? -4.661 -2.420 1.745 1.00 98.81 73 GLU A CA 1
ATOM 582 C C . GLU A 1 73 ? -4.382 -1.681 0.428 1.00 98.81 73 GLU A C 1
ATOM 584 O O . GLU A 1 73 ? -5.014 -0.662 0.136 1.00 98.81 73 GLU A O 1
ATOM 589 N N . ILE A 1 74 ? -3.423 -2.167 -0.367 1.00 98.62 74 ILE A N 1
ATOM 590 C CA . ILE A 1 74 ? -3.141 -1.628 -1.704 1.00 98.62 74 ILE A CA 1
ATOM 591 C C . ILE A 1 74 ? -3.111 -2.780 -2.700 1.00 98.62 74 ILE A C 1
ATOM 593 O O . ILE A 1 74 ? -2.281 -3.680 -2.589 1.00 98.62 74 ILE A O 1
ATOM 597 N N . ASN A 1 75 ? -3.976 -2.693 -3.704 1.00 98.31 75 ASN A N 1
ATOM 598 C CA . ASN A 1 75 ? -3.899 -3.502 -4.911 1.00 98.31 75 ASN A CA 1
ATOM 599 C C . ASN A 1 75 ? -3.120 -2.734 -5.990 1.00 98.31 75 ASN A C 1
ATOM 601 O O . ASN A 1 75 ? -3.332 -1.530 -6.163 1.00 98.31 75 ASN A O 1
ATOM 605 N N . GLY A 1 76 ? -2.240 -3.413 -6.723 1.00 97.31 76 GLY A N 1
ATOM 606 C CA . GLY A 1 76 ? -1.391 -2.804 -7.742 1.00 97.31 76 GLY A CA 1
ATOM 607 C C . GLY A 1 76 ? -1.336 -3.631 -9.020 1.00 97.31 76 GLY A C 1
ATOM 608 O O . GLY A 1 76 ? -1.336 -4.857 -8.971 1.00 97.31 76 GLY A O 1
ATOM 609 N N . VAL A 1 77 ? -1.252 -2.951 -10.162 1.00 98.12 77 VAL A N 1
ATOM 610 C CA . VAL A 1 77 ? -0.942 -3.569 -11.459 1.00 98.12 77 VAL A CA 1
ATOM 611 C C . VAL A 1 77 ? 0.405 -3.038 -11.923 1.00 98.12 77 VAL A C 1
ATOM 613 O O . VAL A 1 77 ? 0.631 -1.824 -11.886 1.00 98.12 77 VAL A O 1
ATOM 616 N N . ALA A 1 78 ? 1.282 -3.938 -12.367 1.00 97.69 78 ALA A N 1
ATOM 617 C CA . ALA A 1 78 ? 2.601 -3.610 -12.891 1.00 97.69 78 ALA A CA 1
ATOM 618 C C . ALA A 1 78 ? 2.802 -4.136 -14.317 1.00 97.69 78 ALA A C 1
ATOM 620 O O . ALA A 1 78 ? 2.173 -5.117 -14.712 1.00 97.69 78 ALA A O 1
ATOM 621 N N . VAL A 1 79 ? 3.691 -3.479 -15.065 1.00 97.00 79 VAL A N 1
ATOM 622 C CA . VAL A 1 79 ? 4.132 -3.878 -16.411 1.00 97.00 79 VAL A CA 1
ATOM 623 C C . VAL A 1 79 ? 5.654 -4.045 -16.398 1.00 97.00 79 VAL A C 1
ATOM 625 O O . VAL A 1 79 ? 6.364 -3.123 -15.985 1.00 97.00 79 VAL A O 1
ATOM 628 N N . LEU A 1 80 ? 6.135 -5.223 -16.812 1.00 94.31 80 LEU A N 1
ATOM 629 C CA . LEU A 1 80 ? 7.545 -5.637 -16.799 1.00 94.31 80 LEU A CA 1
ATOM 630 C C . LEU A 1 80 ? 8.105 -5.762 -18.216 1.00 94.31 80 LEU A C 1
ATOM 632 O O . LEU A 1 80 ? 7.359 -6.270 -19.085 1.00 94.31 80 LEU A O 1
#

Nearest PDB structures (foldseek):
  6izh-assembly1_F  TM=9.759E-01  e=4.860E-07  Pseudomonas sp.
  1oni-assembly3_H  TM=9.804E-01  e=2.985E-06  Homo sapiens
  6l8p-assembly1_B  TM=9.456E-01  e=6.434E-06  Psychrobacter sp. MES7-P7E
  8qom-assembly1_A  TM=9.769E-01  e=9.121E-06  Capra hircus
  8qoq-assembly1_A  TM=9.707E-01  e=9.121E-06  Capra hircus